Protein AF-A0A645BYB8-F1 (afdb_monomer)

InterPro domains:
  IPR029056 Ribokinase-like [G3DSA:3.40.1190.20] (1-64)

Mean predicted aligned error: 3.03 Å

Sequence (68 aa):
MSSALVGTCCAVTDDFFGASVTALLCMGIAGELASVHTGLGVFHASLFDHISTIDGACLREKGNLYVR

Radius of gyration: 12.41 Å; Cα contacts (8 Å, |Δi|>4): 48; chains: 1; bounding box: 27×24×33 Å

Secondary structure (DSSP, 8-state):
-HHHHHHHHHTT-S-HHHHHHHHHHHHHHHHHHHTTS-SHHHHHHHHHHHHHH--HHHHHHH------

Organism: NCBI:txid1076179

St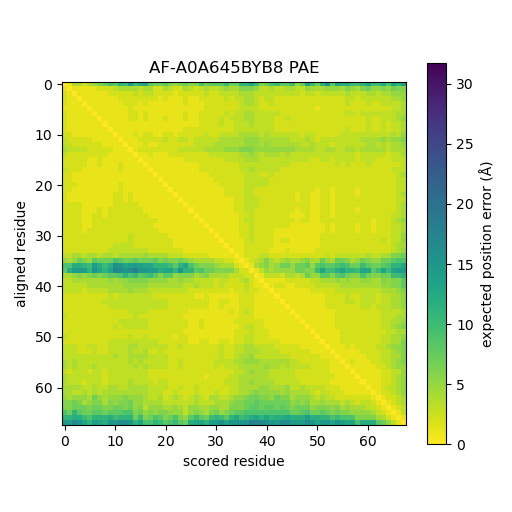ructure (mmCIF, N/CA/C/O backbone):
data_AF-A0A645BYB8-F1
#
_entry.id   AF-A0A645BYB8-F1
#
loop_
_atom_site.group_PDB
_atom_site.id
_atom_site.type_symbol
_atom_site.label_atom_id
_atom_site.label_alt_id
_atom_site.label_comp_id
_atom_site.label_asym_id
_atom_site.label_entity_id
_atom_site.label_seq_id
_atom_site.pdbx_PDB_ins_code
_atom_site.Cartn_x
_atom_site.Cartn_y
_atom_site.Cartn_z
_atom_site.occupancy
_atom_site.B_iso_or_equiv
_atom_site.auth_seq_id
_atom_site.auth_comp_id
_atom_site.auth_asym_id
_atom_site.auth_atom_id
_atom_site.pdbx_PDB_model_num
ATOM 1 N N . MET A 1 1 ? 8.266 2.008 4.356 1.00 84.06 1 MET A N 1
ATOM 2 C CA . MET A 1 1 ? 6.919 2.479 3.961 1.00 84.06 1 MET A CA 1
ATOM 3 C C . MET A 1 1 ? 5.807 1.819 4.768 1.00 84.06 1 MET A C 1
ATOM 5 O O . MET A 1 1 ? 4.904 2.528 5.179 1.00 84.06 1 MET A O 1
ATOM 9 N N . SER A 1 2 ? 5.865 0.514 5.057 1.00 92.00 2 SER A N 1
ATOM 10 C CA . SER A 1 2 ? 4.783 -0.189 5.771 1.00 92.00 2 SER A CA 1
ATOM 11 C C . SER A 1 2 ? 4.460 0.399 7.148 1.00 92.00 2 SER A C 1
ATOM 13 O O . SER A 1 2 ? 3.298 0.462 7.515 1.00 92.00 2 SER A O 1
ATOM 15 N N . SER A 1 3 ? 5.455 0.922 7.871 1.00 95.88 3 SER A N 1
ATOM 16 C CA . SER A 1 3 ? 5.240 1.635 9.138 1.00 95.88 3 SER A CA 1
ATOM 17 C C . SER A 1 3 ? 4.360 2.882 9.002 1.00 95.88 3 SER A C 1
ATOM 19 O O . SER A 1 3 ? 3.567 3.158 9.896 1.00 95.88 3 SER A O 1
ATOM 21 N N . ALA A 1 4 ? 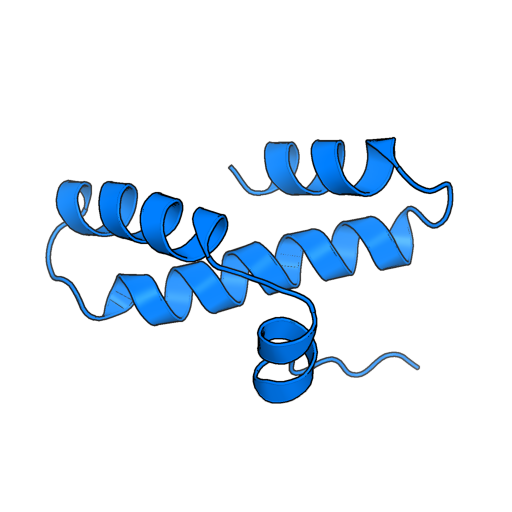4.460 3.611 7.886 1.00 96.88 4 ALA A N 1
ATOM 22 C CA . ALA A 1 4 ? 3.598 4.758 7.619 1.00 96.88 4 ALA A CA 1
ATOM 23 C C . ALA A 1 4 ? 2.149 4.307 7.389 1.00 96.88 4 ALA A C 1
ATOM 25 O O . ALA A 1 4 ? 1.249 4.874 7.996 1.00 96.88 4 ALA A O 1
ATOM 26 N N . LEU A 1 5 ? 1.932 3.242 6.604 1.00 96.94 5 LEU A N 1
ATOM 27 C CA . LEU A 1 5 ? 0.596 2.666 6.400 1.00 96.94 5 LEU A CA 1
ATOM 28 C C . LEU A 1 5 ? -0.016 2.153 7.711 1.00 96.94 5 LEU A C 1
ATOM 30 O O . LEU A 1 5 ? -1.172 2.445 8.006 1.00 96.94 5 LEU A O 1
ATOM 34 N N . VAL A 1 6 ? 0.767 1.448 8.532 1.00 98.06 6 VAL A N 1
ATOM 35 C CA . VAL A 1 6 ? 0.320 0.996 9.859 1.00 98.06 6 VAL A CA 1
ATOM 36 C C . VAL A 1 6 ? -0.085 2.196 10.712 1.00 98.06 6 VAL A C 1
ATOM 38 O O . VAL A 1 6 ? -1.183 2.204 11.256 1.00 98.06 6 VAL A O 1
ATOM 41 N N . GLY A 1 7 ? 0.741 3.245 10.761 1.00 97.81 7 GLY A N 1
ATOM 42 C CA . GLY A 1 7 ? 0.408 4.486 11.461 1.00 97.81 7 GLY A CA 1
ATOM 43 C C . GLY A 1 7 ? -0.893 5.121 10.963 1.00 97.81 7 GLY A C 1
ATOM 44 O O . GLY A 1 7 ? -1.724 5.512 11.777 1.00 97.81 7 GLY A O 1
ATOM 45 N N . THR A 1 8 ? -1.115 5.171 9.645 1.00 96.31 8 THR A N 1
ATOM 46 C CA . THR A 1 8 ? -2.354 5.723 9.073 1.00 96.31 8 THR A CA 1
ATOM 47 C C . THR A 1 8 ? -3.589 4.892 9.410 1.00 96.31 8 THR A C 1
ATOM 49 O O . THR A 1 8 ? -4.624 5.464 9.733 1.00 96.31 8 THR A O 1
ATOM 52 N N . CYS A 1 9 ? -3.494 3.559 9.389 1.00 96.88 9 CYS A N 1
ATOM 53 C CA . CYS A 1 9 ? -4.614 2.691 9.750 1.00 96.88 9 CYS A CA 1
ATOM 54 C C . CYS A 1 9 ? -4.908 2.753 11.255 1.00 96.88 9 CYS A C 1
ATOM 56 O O . CYS A 1 9 ? -6.066 2.842 11.647 1.00 96.88 9 CYS A O 1
ATOM 58 N N . CYS A 1 10 ? -3.877 2.774 12.102 1.00 98.06 10 CYS A N 1
ATOM 59 C CA . CYS A 1 10 ? -4.043 2.912 13.550 1.00 98.06 10 CYS A CA 1
ATOM 60 C C . CYS A 1 10 ? -4.585 4.292 13.959 1.00 98.06 10 CYS A C 1
ATOM 62 O O . CYS A 1 10 ? -5.125 4.431 15.048 1.00 98.06 10 CYS A O 1
ATOM 64 N N . ALA A 1 11 ? -4.468 5.318 13.109 1.00 98.12 11 ALA A N 1
ATOM 65 C CA . ALA A 1 11 ? -4.974 6.656 13.415 1.00 98.12 11 ALA A CA 1
ATOM 66 C C . ALA A 1 11 ? -6.512 6.754 13.426 1.00 98.12 11 ALA A C 1
ATOM 68 O O . ALA A 1 11 ? -7.048 7.741 13.926 1.00 98.12 11 ALA A O 1
ATOM 69 N N . VAL A 1 12 ? -7.222 5.769 12.864 1.00 97.38 12 VAL A N 1
ATOM 70 C CA . VAL A 1 12 ? -8.689 5.796 12.716 1.00 97.38 12 VAL A CA 1
ATOM 71 C C . VAL A 1 12 ? -9.414 4.736 13.549 1.00 97.38 12 VAL A C 1
ATOM 73 O O . VAL A 1 12 ? -10.638 4.651 13.483 1.00 97.38 12 VAL A O 1
ATOM 76 N N . THR A 1 13 ? -8.693 3.915 14.318 1.00 97.62 13 THR A N 1
ATOM 77 C CA . THR A 1 13 ? -9.288 2.845 15.130 1.00 97.62 13 THR A CA 1
ATOM 78 C C . THR A 1 13 ? -8.381 2.423 16.288 1.00 97.62 13 THR A C 1
ATOM 80 O O . THR A 1 13 ? -7.162 2.404 16.147 1.00 97.62 13 THR A O 1
ATOM 83 N N . ASP A 1 14 ? -8.989 1.986 17.396 1.00 97.44 14 ASP A N 1
ATOM 84 C CA . ASP A 1 14 ? -8.268 1.427 18.554 1.00 97.44 14 ASP A CA 1
ATOM 85 C C . ASP A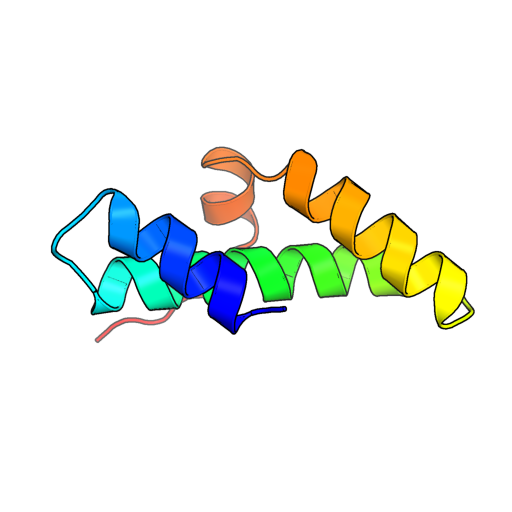 1 14 ? -7.944 -0.079 18.424 1.00 97.44 14 ASP A C 1
ATOM 87 O O . ASP A 1 14 ? -7.188 -0.628 19.227 1.00 97.44 14 ASP A O 1
ATOM 91 N N . ASP A 1 15 ? -8.481 -0.773 17.408 1.00 97.62 15 ASP A N 1
ATOM 92 C CA . ASP A 1 15 ? -8.068 -2.138 17.061 1.00 97.62 15 ASP A CA 1
ATOM 93 C C . ASP A 1 15 ? -6.724 -2.099 16.325 1.00 97.62 15 ASP A C 1
ATOM 95 O O . ASP A 1 15 ? -6.633 -2.184 15.098 1.00 97.62 15 ASP A O 1
ATOM 99 N N . PHE A 1 16 ? -5.652 -1.950 17.099 1.00 97.56 16 PHE A N 1
ATOM 100 C CA . PHE A 1 16 ? -4.301 -1.853 16.554 1.00 97.56 16 PHE A CA 1
ATOM 101 C C . PHE A 1 16 ? -3.857 -3.129 15.839 1.00 97.56 16 PHE A C 1
ATOM 103 O O . PHE A 1 16 ? -3.040 -3.056 14.918 1.00 97.56 16 PHE A O 1
ATOM 110 N N . PHE A 1 17 ? -4.386 -4.292 16.231 1.00 96.25 17 PHE A N 1
ATOM 111 C CA . PHE A 1 17 ? -4.081 -5.548 15.555 1.00 96.25 17 PHE A CA 1
ATOM 112 C C . PHE A 1 17 ? -4.716 -5.566 14.164 1.00 96.25 17 PHE A C 1
ATOM 114 O O . PHE A 1 17 ? -3.993 -5.687 13.173 1.00 96.25 17 PHE A O 1
ATOM 121 N N . GLY A 1 18 ? -6.032 -5.361 14.075 1.00 95.88 18 GLY A N 1
ATOM 122 C CA . GLY A 1 18 ? -6.751 -5.296 12.804 1.00 95.88 18 GLY A CA 1
ATOM 123 C C . GLY A 1 18 ? -6.222 -4.191 11.890 1.00 95.88 18 GLY A C 1
ATOM 124 O O . GLY A 1 18 ? -6.009 -4.426 10.698 1.00 95.88 18 GLY A O 1
ATOM 125 N N . ALA A 1 19 ? -5.907 -3.017 12.442 1.00 97.12 19 ALA A N 1
ATOM 126 C CA . ALA A 1 19 ? -5.309 -1.908 11.700 1.00 97.12 19 ALA A CA 1
ATOM 127 C C . ALA A 1 19 ? -3.935 -2.263 11.116 1.00 97.12 19 ALA A C 1
ATOM 129 O O . ALA A 1 19 ? -3.680 -2.026 9.933 1.00 97.12 19 ALA A O 1
ATOM 130 N N . SER A 1 20 ? -3.059 -2.874 11.919 1.00 96.94 20 SER A N 1
ATOM 131 C CA . SER A 1 20 ? -1.726 -3.285 11.466 1.00 96.94 20 SER A CA 1
ATOM 132 C C . SER A 1 20 ? -1.809 -4.364 10.389 1.00 96.94 20 SER A C 1
ATOM 134 O O . SER A 1 20 ? -1.120 -4.280 9.374 1.00 96.94 20 SER A O 1
ATOM 136 N N . VAL A 1 21 ? -2.684 -5.355 10.576 1.00 95.94 21 VAL A N 1
ATOM 137 C CA . VAL A 1 21 ? -2.920 -6.423 9.597 1.00 95.94 21 VAL A CA 1
ATOM 138 C C . VAL A 1 21 ? -3.450 -5.847 8.283 1.00 95.94 21 VAL A C 1
ATOM 140 O O . VAL A 1 21 ? -2.940 -6.191 7.218 1.00 95.94 21 VAL A O 1
ATOM 143 N N . THR A 1 22 ? -4.412 -4.926 8.346 1.00 95.50 22 THR A N 1
ATOM 144 C CA . THR A 1 22 ? -4.978 -4.262 7.161 1.00 95.50 22 THR A CA 1
ATOM 145 C C . THR A 1 22 ? -3.912 -3.473 6.403 1.00 95.50 22 THR A C 1
ATOM 147 O O . THR A 1 22 ? -3.791 -3.606 5.188 1.00 95.50 22 THR A O 1
ATOM 150 N N . ALA A 1 23 ? -3.077 -2.708 7.109 1.00 96.56 23 ALA A N 1
ATOM 151 C CA . ALA A 1 23 ? -1.981 -1.963 6.498 1.00 96.56 23 ALA A CA 1
ATOM 152 C C . ALA A 1 23 ? -0.959 -2.874 5.796 1.00 96.56 23 ALA A C 1
ATOM 154 O O . ALA A 1 23 ? -0.483 -2.555 4.703 1.00 96.56 23 ALA A O 1
ATOM 155 N N . LEU A 1 24 ? -0.617 -4.010 6.412 1.00 96.12 24 LEU A N 1
ATOM 156 C CA . LEU A 1 24 ? 0.303 -4.985 5.829 1.00 96.12 24 LEU A CA 1
ATOM 157 C C . LEU A 1 24 ? -0.304 -5.697 4.617 1.00 96.12 24 LEU A C 1
ATOM 159 O O . LEU A 1 24 ? 0.402 -5.884 3.629 1.00 96.12 24 LEU A O 1
ATOM 163 N N . LEU A 1 25 ? -1.599 -6.024 4.653 1.00 95.94 25 LEU A N 1
ATOM 164 C CA . LEU A 1 25 ? -2.320 -6.525 3.483 1.00 95.94 25 LEU A CA 1
ATOM 165 C C . LEU A 1 25 ? -2.290 -5.526 2.326 1.00 95.94 25 LEU A C 1
ATOM 167 O O . LEU A 1 25 ? -1.931 -5.913 1.217 1.00 95.94 25 LEU A O 1
ATOM 171 N N . CYS A 1 26 ? -2.620 -4.253 2.579 1.00 96.44 26 CYS A N 1
ATOM 172 C CA . CYS A 1 26 ? -2.568 -3.206 1.558 1.00 96.44 26 CYS A CA 1
ATOM 173 C C . CYS A 1 26 ? -1.184 -3.144 0.904 1.00 96.44 26 CYS A C 1
ATOM 175 O O . CYS A 1 26 ? -1.072 -3.144 -0.320 1.00 96.44 26 CYS A O 1
ATOM 177 N N . MET A 1 27 ? -0.122 -3.130 1.718 1.00 96.31 27 MET A N 1
ATOM 178 C CA . MET A 1 27 ? 1.250 -3.105 1.212 1.00 96.31 27 MET A CA 1
ATOM 179 C C . MET A 1 27 ? 1.589 -4.356 0.392 1.00 96.31 27 MET A C 1
ATOM 181 O O . MET A 1 27 ? 2.197 -4.236 -0.669 1.00 96.31 27 MET A O 1
ATOM 185 N N . GLY A 1 28 ? 1.221 -5.543 0.879 1.00 95.69 28 GLY A N 1
ATOM 186 C CA . GLY A 1 28 ? 1.496 -6.810 0.202 1.00 95.69 28 GLY A CA 1
ATOM 187 C C . GLY A 1 28 ? 0.829 -6.880 -1.168 1.00 95.69 28 GLY A C 1
ATOM 188 O O . GLY A 1 28 ? 1.510 -7.086 -2.169 1.00 95.69 28 GLY A O 1
ATOM 189 N N . ILE A 1 29 ? -0.476 -6.601 -1.223 1.00 96.25 29 ILE A N 1
ATOM 190 C CA . ILE A 1 29 ? -1.258 -6.608 -2.467 1.00 96.25 29 ILE A CA 1
ATOM 191 C C . ILE A 1 29 ? -0.711 -5.571 -3.455 1.00 96.25 29 ILE A C 1
ATOM 193 O O . ILE A 1 29 ? -0.491 -5.891 -4.621 1.00 96.25 29 ILE A O 1
ATOM 197 N N . ALA A 1 30 ? -0.438 -4.342 -3.005 1.00 96.12 30 ALA A N 1
ATOM 198 C CA . ALA 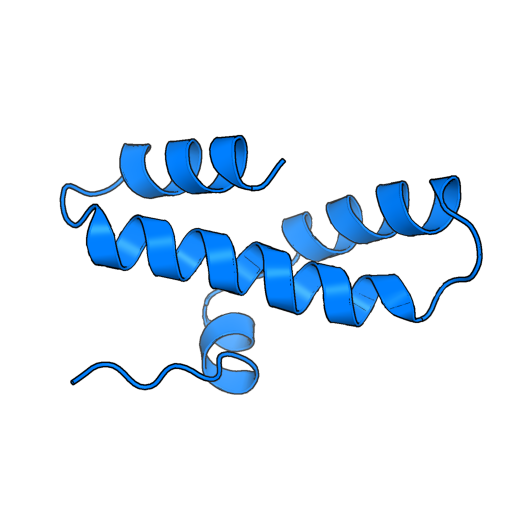A 1 30 ? 0.146 -3.320 -3.871 1.00 96.12 30 ALA A CA 1
ATOM 199 C C . ALA A 1 30 ? 1.532 -3.727 -4.396 1.00 96.12 30 ALA A C 1
ATOM 201 O O . ALA A 1 30 ? 1.847 -3.475 -5.556 1.00 96.12 30 ALA A O 1
ATOM 202 N N . GLY A 1 31 ? 2.349 -4.376 -3.561 1.00 95.38 31 GLY A N 1
ATOM 203 C CA . GLY A 1 31 ? 3.664 -4.889 -3.938 1.00 95.38 31 GLY A CA 1
ATOM 204 C C . GLY A 1 31 ?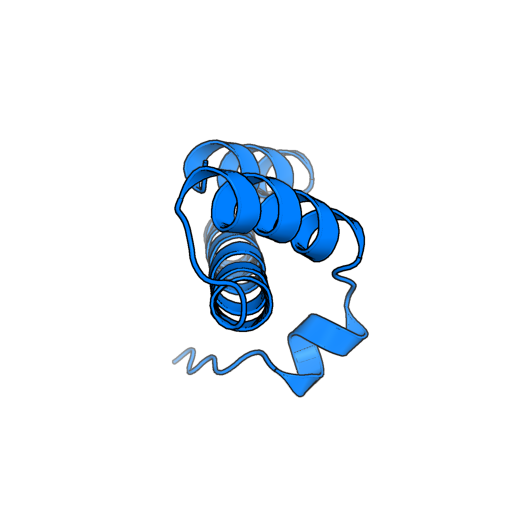 3.595 -5.985 -4.994 1.00 95.38 31 GLY A C 1
ATOM 205 O O . GLY A 1 31 ? 4.361 -5.946 -5.955 1.00 95.38 31 GLY A O 1
ATOM 206 N N . GLU A 1 32 ? 2.659 -6.922 -4.860 1.00 95.62 32 GLU A N 1
ATOM 207 C CA . GLU A 1 32 ? 2.418 -7.963 -5.863 1.00 95.62 32 GLU A CA 1
ATOM 208 C C . GLU A 1 32 ? 1.995 -7.356 -7.205 1.00 95.62 32 GLU A C 1
ATOM 210 O O . GLU A 1 32 ? 2.568 -7.704 -8.238 1.00 95.62 32 GLU A O 1
ATOM 215 N N . LEU A 1 33 ? 1.072 -6.391 -7.195 1.00 94.75 33 LEU A N 1
ATOM 216 C CA . LEU A 1 33 ? 0.628 -5.698 -8.408 1.00 94.75 33 LEU A CA 1
ATOM 217 C C . LEU A 1 33 ? 1.766 -4.900 -9.065 1.00 94.75 33 LEU A C 1
ATOM 219 O O . LEU A 1 33 ? 1.968 -4.991 -10.275 1.00 94.75 33 LEU A O 1
ATOM 223 N N . ALA A 1 34 ? 2.564 -4.188 -8.267 1.00 95.75 34 ALA A N 1
ATOM 224 C CA . ALA A 1 34 ? 3.690 -3.395 -8.758 1.00 95.75 34 ALA A CA 1
ATOM 225 C C . ALA A 1 34 ? 4.863 -4.249 -9.273 1.00 95.75 34 ALA A C 1
ATOM 227 O O . ALA A 1 34 ? 5.666 -3.778 -10.083 1.00 95.75 34 ALA A O 1
ATOM 228 N N . SER A 1 35 ? 4.979 -5.505 -8.825 1.00 94.50 35 SER A N 1
ATOM 229 C CA . SER A 1 35 ? 6.097 -6.399 -9.167 1.00 94.50 35 SER A CA 1
ATOM 230 C C . SER A 1 35 ? 6.164 -6.800 -10.645 1.00 94.50 35 SER A C 1
ATOM 232 O O . SER A 1 35 ? 7.207 -7.263 -11.107 1.00 94.50 35 SER A O 1
ATOM 234 N N . VAL A 1 36 ? 5.082 -6.590 -11.403 1.00 91.12 36 VAL A N 1
ATOM 235 C CA . VAL A 1 36 ? 5.016 -6.879 -12.846 1.00 91.12 36 VAL A CA 1
ATOM 236 C C . VAL A 1 36 ? 6.009 -6.016 -13.637 1.00 91.12 36 VAL A C 1
ATOM 238 O O . VAL A 1 36 ? 6.466 -6.408 -14.712 1.00 91.12 36 VAL A O 1
ATOM 241 N N . HIS A 1 37 ? 6.381 -4.849 -13.107 1.00 82.69 37 HIS A N 1
ATOM 242 C CA . HIS A 1 37 ? 7.303 -3.928 -13.758 1.00 82.69 37 HIS A CA 1
ATOM 243 C C . HIS A 1 37 ? 8.766 -4.185 -13.378 1.00 82.69 37 HIS A C 1
ATOM 245 O O . HIS A 1 37 ? 9.119 -4.363 -12.214 1.00 82.69 37 HIS A O 1
ATOM 251 N N . THR A 1 38 ? 9.656 -4.142 -14.373 1.00 82.94 38 THR A N 1
ATOM 252 C CA . THR A 1 38 ? 11.099 -4.302 -14.162 1.00 82.94 38 THR A CA 1
ATOM 253 C C . THR A 1 38 ? 11.758 -2.962 -13.820 1.00 82.94 38 THR A C 1
ATOM 255 O O . THR A 1 38 ? 11.598 -1.979 -14.541 1.00 82.94 38 THR A 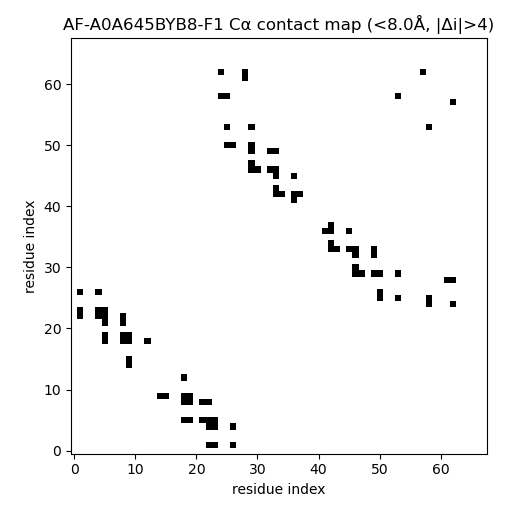O 1
ATOM 258 N N . GLY A 1 39 ? 12.556 -2.937 -12.749 1.00 92.44 39 GLY A N 1
ATOM 259 C CA . GLY A 1 39 ? 13.358 -1.779 -12.341 1.00 92.44 39 GLY A CA 1
ATOM 260 C C . GLY A 1 39 ? 12.857 -1.111 -11.060 1.00 92.44 39 GLY A C 1
ATOM 261 O O . GLY A 1 39 ? 11.677 -0.811 -10.913 1.00 92.44 39 GLY A O 1
ATOM 262 N N . LEU A 1 40 ? 13.781 -0.837 -10.133 1.00 93.12 40 LEU A N 1
ATOM 263 C CA . LEU A 1 40 ? 13.461 -0.372 -8.776 1.00 93.12 40 LEU A CA 1
ATOM 264 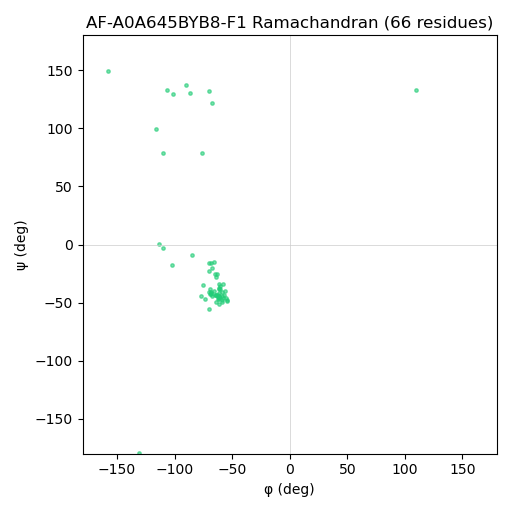C C . LEU A 1 40 ? 12.703 0.964 -8.741 1.00 93.12 40 LEU A C 1
ATOM 266 O O . LEU A 1 40 ? 11.805 1.131 -7.924 1.00 93.12 40 LEU A O 1
ATOM 270 N N . GLY A 1 41 ? 13.040 1.904 -9.630 1.00 95.81 41 GLY A N 1
ATOM 271 C CA . GLY A 1 41 ? 12.357 3.200 -9.696 1.00 95.81 41 GLY A CA 1
ATOM 272 C C . GLY A 1 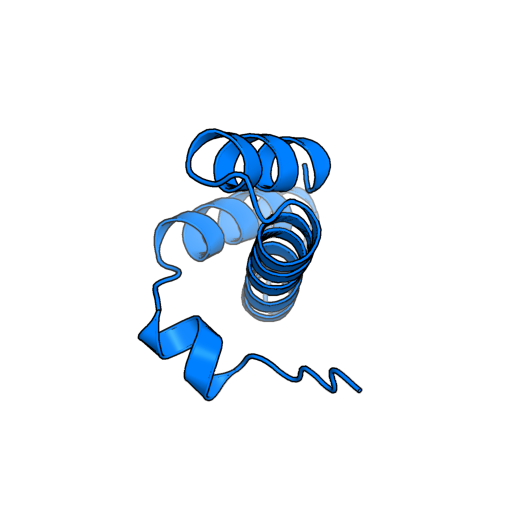41 ? 10.910 3.084 -10.180 1.00 95.81 41 GLY A C 1
ATOM 273 O O . GLY A 1 41 ? 10.017 3.690 -9.594 1.00 95.81 41 GLY A O 1
ATOM 274 N N . VAL A 1 42 ? 10.673 2.260 -11.208 1.00 95.94 42 VAL A N 1
ATOM 275 C CA . VAL A 1 42 ? 9.327 2.014 -11.753 1.00 95.94 42 VAL A CA 1
ATOM 276 C C . VAL A 1 42 ? 8.489 1.223 -10.757 1.00 95.94 42 VAL A C 1
ATOM 278 O O . VAL A 1 42 ? 7.349 1.596 -10.503 1.00 95.94 42 VAL A O 1
ATOM 281 N N . PHE A 1 43 ? 9.073 0.199 -10.128 1.00 96.06 43 PHE A N 1
ATOM 282 C CA . PHE A 1 43 ? 8.438 -0.532 -9.034 1.00 96.06 43 PHE A CA 1
ATOM 283 C C . PHE A 1 43 ? 8.002 0.415 -7.913 1.00 96.06 43 PHE A C 1
ATOM 285 O O . PHE A 1 43 ? 6.862 0.359 -7.471 1.00 96.06 43 PHE A O 1
ATOM 292 N N . HIS A 1 44 ? 8.884 1.320 -7.481 1.00 96.12 44 HIS A N 1
ATOM 293 C CA . HIS A 1 44 ? 8.574 2.261 -6.409 1.00 96.12 44 HIS A CA 1
ATOM 294 C C . HIS A 1 44 ? 7.420 3.203 -6.778 1.00 96.12 44 HIS A C 1
ATOM 296 O O . HIS A 1 44 ? 6.532 3.408 -5.958 1.00 96.12 44 HIS A O 1
ATOM 302 N N . ALA A 1 45 ? 7.396 3.748 -7.999 1.00 96.25 45 ALA A N 1
ATOM 303 C CA . ALA A 1 45 ? 6.286 4.582 -8.464 1.00 96.25 45 ALA A CA 1
ATOM 304 C C . ALA A 1 45 ? 4.969 3.787 -8.555 1.00 96.25 45 ALA A C 1
ATOM 306 O O . ALA A 1 45 ? 3.967 4.184 -7.965 1.00 96.25 45 ALA A O 1
ATOM 307 N N . SER A 1 46 ? 5.004 2.615 -9.195 1.00 96.69 46 SER A N 1
ATOM 308 C CA . SER A 1 46 ? 3.842 1.733 -9.356 1.00 96.69 46 SER A CA 1
ATOM 309 C C . SER A 1 46 ? 3.283 1.244 -8.015 1.00 96.69 46 SER A C 1
ATOM 311 O O . SER A 1 46 ? 2.070 1.127 -7.852 1.00 96.69 46 SER A O 1
ATOM 313 N N . LEU A 1 47 ? 4.142 1.027 -7.015 1.00 96.94 47 LEU A N 1
ATOM 314 C CA . LEU A 1 47 ? 3.724 0.681 -5.660 1.00 96.94 47 LEU A CA 1
ATOM 315 C C . LEU A 1 47 ? 2.820 1.764 -5.056 1.00 96.94 47 LEU A C 1
ATOM 317 O O . LEU A 1 47 ? 1.791 1.436 -4.468 1.00 96.94 47 LEU A O 1
ATOM 321 N N . PHE A 1 48 ? 3.168 3.045 -5.213 1.00 96.56 48 PHE A N 1
ATOM 322 C CA . PHE A 1 48 ? 2.324 4.149 -4.743 1.00 96.56 48 PHE A CA 1
ATOM 323 C C . PHE A 1 48 ? 1.025 4.273 -5.540 1.00 96.56 48 PHE A C 1
ATOM 325 O O . PHE A 1 48 ? -0.030 4.460 -4.930 1.00 96.56 48 PHE A O 1
ATOM 332 N N . ASP A 1 49 ? 1.080 4.104 -6.863 1.00 96.56 49 ASP A N 1
ATOM 333 C CA . ASP A 1 49 ? -0.115 4.113 -7.712 1.00 96.56 49 ASP A CA 1
ATOM 334 C C . ASP A 1 49 ? -1.108 3.032 -7.261 1.00 96.56 49 ASP A C 1
ATOM 336 O O . ASP A 1 49 ? -2.292 3.310 -7.046 1.00 96.56 49 ASP A O 1
ATOM 340 N N . HIS A 1 50 ? -0.629 1.813 -7.005 1.00 96.75 50 HIS A N 1
ATOM 341 C CA . HIS A 1 50 ? -1.475 0.730 -6.514 1.00 96.75 50 HIS A CA 1
ATOM 342 C C . HIS A 1 50 ? -1.984 0.967 -5.091 1.00 96.75 50 HIS A C 1
ATOM 344 O O . HIS A 1 50 ? -3.169 0.761 -4.853 1.00 96.75 50 HIS A O 1
ATOM 350 N N . ILE A 1 51 ? -1.166 1.474 -4.159 1.00 96.75 51 ILE A N 1
ATOM 351 C CA . ILE A 1 51 ? -1.647 1.839 -2.811 1.00 96.75 51 ILE A CA 1
ATOM 352 C C . ILE A 1 51 ? -2.801 2.851 -2.895 1.00 96.75 51 ILE A C 1
ATOM 354 O O . ILE A 1 51 ? -3.773 2.722 -2.156 1.00 96.75 51 ILE A O 1
ATOM 358 N N . SER A 1 52 ? -2.728 3.824 -3.809 1.00 96.19 52 SER A N 1
ATOM 359 C CA . SER A 1 52 ? -3.748 4.873 -3.958 1.00 96.19 52 SER A CA 1
ATOM 360 C C . SER A 1 52 ? -5.107 4.380 -4.475 1.00 96.19 52 SER A C 1
ATOM 362 O O . SER A 1 52 ? -6.103 5.089 -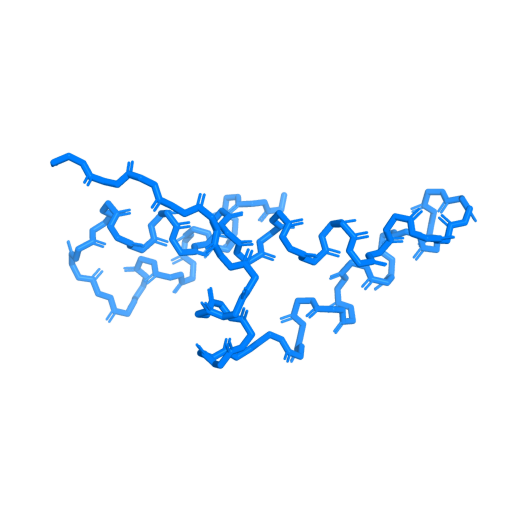4.346 1.00 96.19 52 SER A O 1
ATOM 364 N N . THR A 1 53 ? -5.157 3.172 -5.042 1.00 95.88 53 THR A N 1
ATOM 365 C CA . THR A 1 53 ? -6.363 2.587 -5.652 1.00 95.88 53 THR A CA 1
ATOM 366 C C . THR A 1 53 ? -6.941 1.420 -4.853 1.00 95.88 53 THR A C 1
ATOM 368 O O . THR A 1 53 ? -7.987 0.890 -5.226 1.00 95.88 53 THR A O 1
ATOM 371 N N . ILE A 1 54 ? -6.298 1.011 -3.753 1.00 95.19 54 ILE A N 1
ATOM 372 C CA . ILE A 1 54 ? -6.804 -0.065 -2.897 1.00 95.19 54 ILE A CA 1
ATOM 373 C C . ILE A 1 54 ? -8.057 0.390 -2.148 1.00 95.19 54 ILE A C 1
ATOM 375 O O . ILE A 1 54 ? -8.078 1.430 -1.491 1.00 95.19 54 ILE A O 1
ATOM 379 N N . ASP A 1 55 ? -9.078 -0.461 -2.190 1.00 95.12 55 ASP A N 1
ATOM 380 C CA . ASP A 1 55 ? -10.329 -0.298 -1.466 1.00 95.12 55 ASP A CA 1
ATOM 381 C C . ASP A 1 55 ? -10.723 -1.574 -0.696 1.00 95.12 55 ASP A C 1
ATOM 383 O O . ASP A 1 55 ? -10.033 -2.601 -0.701 1.00 95.12 55 ASP A O 1
ATOM 387 N N . GLY A 1 56 ? -11.867 -1.512 -0.009 1.00 93.56 56 GLY A N 1
ATOM 388 C CA . GLY A 1 56 ? -12.382 -2.640 0.765 1.00 93.56 56 GLY A CA 1
ATOM 389 C C . GLY A 1 56 ? -12.777 -3.857 -0.080 1.00 93.56 56 GLY A C 1
ATOM 390 O O . GLY A 1 56 ? -12.766 -4.974 0.436 1.00 93.56 56 GLY A O 1
ATOM 391 N N . ALA A 1 57 ? -13.119 -3.679 -1.360 1.00 94.81 57 ALA A N 1
ATOM 392 C CA . ALA A 1 57 ? -13.443 -4.793 -2.248 1.00 94.81 57 ALA A CA 1
ATOM 393 C C . ALA A 1 57 ? -12.170 -5.555 -2.640 1.00 94.81 57 ALA A C 1
ATOM 395 O O . ALA A 1 57 ? -12.114 -6.774 -2.478 1.00 94.81 57 ALA A O 1
ATOM 396 N N . CYS A 1 58 ? -11.125 -4.827 -3.035 1.00 93.88 58 CYS A N 1
ATOM 397 C CA . CYS A 1 58 ? -9.804 -5.366 -3.340 1.00 93.88 58 CYS A CA 1
ATOM 398 C C . CYS A 1 58 ? -9.233 -6.164 -2.159 1.00 93.88 58 CYS A C 1
ATOM 400 O O . CYS A 1 58 ? -8.786 -7.299 -2.333 1.00 93.88 58 CYS A O 1
ATOM 402 N N . LEU A 1 59 ? -9.328 -5.619 -0.941 1.00 94.19 59 LEU A N 1
ATOM 403 C CA . LEU A 1 59 ? -8.870 -6.300 0.273 1.00 94.19 59 LEU A CA 1
ATOM 404 C C . LEU A 1 59 ? -9.610 -7.613 0.542 1.00 94.19 59 LEU A C 1
ATOM 406 O O . LEU A 1 59 ? -8.993 -8.574 0.991 1.00 94.19 59 LEU A O 1
ATOM 410 N N . ARG A 1 60 ? -10.914 -7.679 0.264 1.00 93.38 60 ARG A N 1
ATOM 411 C CA . ARG A 1 60 ? -11.711 -8.901 0.457 1.00 93.38 60 ARG A CA 1
ATOM 412 C C . ARG A 1 60 ? -11.453 -9.951 -0.616 1.00 93.38 60 ARG A C 1
ATOM 414 O O . ARG A 1 60 ? -11.527 -11.135 -0.317 1.00 93.38 60 ARG A O 1
ATOM 421 N N . GLU A 1 61 ? -11.197 -9.526 -1.850 1.00 94.81 61 GLU A N 1
ATOM 422 C CA . GLU A 1 61 ? -10.944 -10.431 -2.974 1.00 94.81 61 GLU A CA 1
ATOM 423 C C . GLU A 1 61 ? -9.529 -11.019 -2.927 1.00 94.81 61 GLU A C 1
ATOM 425 O O . GLU A 1 61 ? -9.346 -12.212 -3.155 1.00 94.81 61 GLU A O 1
ATOM 430 N N . LYS A 1 62 ? -8.526 -10.182 -2.638 1.00 93.06 62 LYS A N 1
ATOM 431 C CA . LYS A 1 62 ? -7.104 -10.553 -2.713 1.00 93.06 62 LYS A CA 1
ATOM 432 C C . LYS A 1 62 ? -6.476 -10.848 -1.355 1.00 93.06 62 LYS A C 1
ATOM 434 O O . LYS A 1 62 ? -5.409 -11.452 -1.297 1.00 93.06 62 LYS A O 1
ATOM 439 N N . GLY A 1 63 ? -7.104 -10.421 -0.262 1.00 90.44 63 GLY A N 1
ATOM 440 C CA . GLY A 1 63 ? -6.591 -10.646 1.083 1.00 90.44 63 GLY A CA 1
ATOM 441 C C . GLY A 1 63 ? -6.621 -12.124 1.457 1.00 90.44 63 GLY A C 1
ATOM 442 O O . GLY A 1 63 ? -7.678 -12.746 1.494 1.00 90.44 63 GLY A O 1
ATOM 443 N N . ASN A 1 64 ? -5.457 -12.677 1.792 1.00 90.50 64 ASN A N 1
ATOM 444 C CA . ASN A 1 64 ? -5.320 -14.054 2.260 1.00 90.50 64 ASN A CA 1
ATOM 445 C C . ASN A 1 64 ? -4.941 -14.071 3.747 1.00 90.50 64 ASN A C 1
ATOM 447 O O . ASN A 1 64 ? -3.772 -14.224 4.105 1.00 90.50 64 ASN A O 1
ATOM 451 N N . LEU A 1 65 ? -5.932 -13.857 4.617 1.00 87.56 65 LEU A N 1
ATOM 452 C CA . LEU A 1 65 ? -5.750 -13.859 6.069 1.00 87.56 65 LEU A CA 1
ATOM 453 C C . LEU A 1 65 ? -6.340 -15.106 6.712 1.00 87.56 65 LEU A C 1
ATOM 455 O O . LEU A 1 65 ? -7.507 -15.433 6.513 1.00 87.56 65 LEU A O 1
ATOM 459 N N . TYR A 1 66 ? -5.550 -15.714 7.592 1.00 85.44 66 TYR A N 1
ATOM 460 C CA . TYR A 1 66 ? -6.005 -16.736 8.524 1.00 85.44 66 TYR A CA 1
ATOM 461 C C . TYR A 1 66 ? -5.827 -16.189 9.931 1.00 85.44 66 TYR A C 1
ATOM 463 O O . TYR A 1 66 ? -4.719 -16.175 10.467 1.00 85.44 66 TYR A O 1
ATOM 471 N N . VAL A 1 67 ? -6.918 -15.699 10.509 1.00 77.25 67 VAL A N 1
ATOM 472 C CA . VAL A 1 67 ? -6.949 -15.256 11.903 1.00 77.25 67 VAL A CA 1
ATOM 473 C C . VAL A 1 67 ? -7.612 -16.363 12.713 1.00 77.25 67 VAL A C 1
ATOM 475 O O . VAL A 1 67 ? -8.643 -16.897 12.303 1.00 77.25 67 VAL A O 1
ATOM 478 N N . ARG A 1 68 ? -6.954 -16.766 13.800 1.00 61.06 68 ARG A N 1
ATOM 479 C CA . ARG A 1 68 ? -7.414 -17.818 14.710 1.00 61.06 68 ARG A CA 1
ATOM 480 C C . ARG A 1 68 ? -8.251 -17.244 15.838 1.00 61.06 68 ARG A C 1
ATOM 482 O O . ARG A 1 68 ? -7.891 -16.144 16.305 1.00 61.06 68 ARG A O 1
#

pLDDT: mean 94.07, std 5.67, range [61.06, 98.12]

Solvent-accessible surface area (backbone atoms only — not comparable to full-atom values): 3914 Å² total; per-residue (Å²): 110,63,69,57,41,23,50,58,39,38,71,79,43,88,55,50,65,63,19,39,52,50,25,50,46,51,50,49,54,17,44,61,65,19,58,79,48,84,52,74,71,56,24,54,53,39,28,52,56,39,52,75,68,66,48,76,65,56,49,66,75,70,53,89,81,88,84,131

Foldseek 3Di:
DLVVQLVVQCVVDVPSVVSSLLSVLLQVLLQVVLVVDDDDVSSVVSSVVSSVPDDPVNCVVVPDDDDD